Protein AF-A0A6P4XHV8-F1 (afdb_monomer)

Sequence (142 aa):
MASVGGIIATVLSVLVGLVFAFSGSVKLFPAVNPEFHQEMVSKFATYSPIFPLADITGFRPPPVLYRQVVGSLELISGPGIILFPSELKTVCNGILFVIMCGATYTHFVLGEPFVVPLVLGAILGCIYFLRRQGELPKEKAQ

Mean predicted aligned error: 4.58 Å

Radius of gyration: 16.85 Å; Cα contacts (8 Å, |Δi|>4): 165; chains: 1; bounding box: 37×34×54 Å

Solvent-accessible surface area (backbone atoms only — not comparable to full-atom values): 7325 Å² total; per-residue (Å²): 130,83,49,73,51,46,51,51,30,50,55,52,29,50,58,52,13,51,53,28,29,52,55,9,39,26,49,65,35,50,87,76,36,52,67,61,19,51,52,44,55,55,51,27,56,64,43,18,78,59,32,87,53,21,91,81,68,74,52,58,57,57,35,68,59,46,39,42,52,52,14,50,52,28,39,51,24,14,49,27,42,62,74,48,59,74,69,54,19,50,48,23,40,49,54,55,30,54,51,20,52,46,47,24,51,44,25,52,77,71,73,42,90,31,62,65,37,44,52,54,25,49,51,39,51,50,34,54,52,30,47,52,65,67,68,56,76,84,82,85,78,127

Nearest PDB structures (foldseek):
  9h9e-assembly1_C  TM=8.628E-01  e=3.056E-06  Homo sapiens
  7p3r-assembly1_C  TM=2.040E-01  e=7.809E+00  Vibrio cholerae O1 biovar El Tor str. N16961

pLDDT: mean 92.57, std 11.75, range [38.62, 98.62]

Organism: Branchiostoma belcheri (NCBI:txid7741)

Foldseek 3Di:
DQDPLRVLLQVLLLVLLVVLLLVLCLLAPCVSPVVSVVVLLVVLVLLQVVFVCCVVPVHRDDSNVVSNVSSVLSNCLSVQLNPDPPVSVLVSLVSLLVVLVRQLSSCVVVV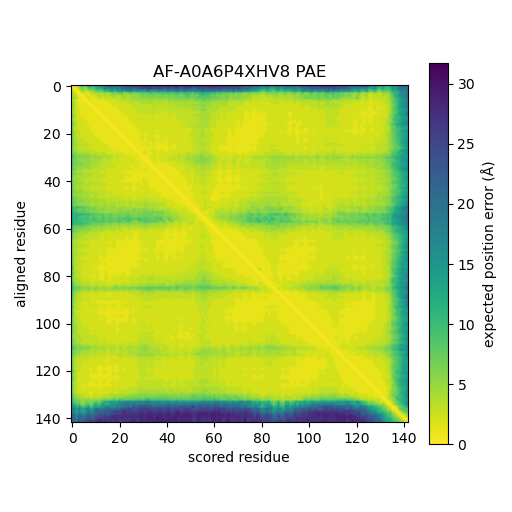HDSVVSVVSNVSSVSSNVSSVVSPDDPPPDD

Structure (mmCIF, N/CA/C/O backbone):
data_AF-A0A6P4XHV8-F1
#
_entry.id   AF-A0A6P4XHV8-F1
#
loop_
_atom_site.group_PDB
_atom_site.id
_atom_site.type_symbol
_atom_site.label_atom_id
_atom_site.label_alt_id
_atom_site.label_comp_id
_atom_site.label_asym_id
_atom_site.label_entity_id
_atom_site.label_seq_id
_atom_site.pdbx_PDB_ins_code
_atom_site.Cartn_x
_atom_site.Cartn_y
_atom_site.Cartn_z
_atom_site.occupancy
_atom_site.B_iso_or_equiv
_atom_site.auth_seq_id
_atom_site.auth_comp_id
_atom_site.auth_asym_id
_atom_site.auth_atom_id
_atom_site.pdbx_PDB_model_num
ATOM 1 N N . MET A 1 1 ? -18.584 5.724 24.348 1.00 46.28 1 MET A N 1
ATOM 2 C CA . MET A 1 1 ? -17.347 6.522 24.183 1.00 46.28 1 MET A CA 1
ATOM 3 C C . MET A 1 1 ? -16.357 5.692 23.387 1.00 46.28 1 MET A C 1
ATOM 5 O O . MET A 1 1 ? -16.156 4.538 23.749 1.00 46.28 1 MET A O 1
ATOM 9 N N . ALA A 1 2 ? -15.807 6.223 22.291 1.00 63.38 2 ALA A N 1
ATOM 10 C CA . ALA A 1 2 ? -14.765 5.525 21.538 1.00 63.38 2 ALA A CA 1
ATOM 11 C C . ALA A 1 2 ? -13.531 5.334 22.436 1.00 63.38 2 ALA A C 1
ATOM 13 O O . ALA A 1 2 ? -13.161 6.251 23.169 1.00 63.38 2 ALA A O 1
ATOM 14 N N . SER A 1 3 ? -12.923 4.146 22.422 1.00 82.88 3 SER A N 1
ATOM 15 C CA . SER A 1 3 ? -11.677 3.924 23.160 1.00 82.88 3 SER A CA 1
ATOM 16 C C . SER A 1 3 ? -10.561 4.779 22.556 1.00 82.88 3 SER A C 1
ATOM 18 O O . SER A 1 3 ? -10.570 5.065 21.357 1.00 82.88 3 SER A O 1
ATOM 20 N N . VAL A 1 4 ? -9.571 5.157 23.367 1.00 85.88 4 VAL A N 1
ATOM 21 C CA . VAL A 1 4 ? -8.386 5.892 22.889 1.00 85.88 4 VAL A CA 1
ATOM 22 C C . VAL A 1 4 ? -7.726 5.157 21.713 1.00 85.88 4 VAL A C 1
ATOM 24 O O . VAL A 1 4 ? -7.417 5.776 20.699 1.00 85.88 4 VAL A O 1
ATOM 27 N N . GLY A 1 5 ? -7.614 3.824 21.789 1.00 85.75 5 GLY A N 1
ATOM 28 C CA . GLY A 1 5 ? -7.105 2.994 20.692 1.00 85.75 5 GLY A CA 1
ATOM 29 C C . GLY A 1 5 ? -7.950 3.078 19.415 1.00 85.75 5 GLY A C 1
ATOM 30 O O . GLY A 1 5 ? -7.395 3.183 18.323 1.00 85.75 5 GLY A O 1
ATOM 31 N N . GLY A 1 6 ? -9.281 3.117 19.535 1.00 88.25 6 GLY A N 1
ATOM 32 C CA . GLY A 1 6 ? -10.185 3.285 18.393 1.00 88.25 6 GLY A CA 1
ATOM 33 C C . GLY A 1 6 ? -10.057 4.655 17.718 1.00 88.25 6 GLY A C 1
ATOM 34 O O . GLY A 1 6 ? -10.083 4.745 16.489 1.00 88.25 6 GLY A O 1
ATOM 35 N N . ILE A 1 7 ? -9.851 5.716 18.504 1.00 90.50 7 ILE A N 1
ATOM 36 C CA . ILE A 1 7 ? -9.594 7.067 17.982 1.00 90.50 7 ILE A CA 1
ATOM 37 C C . ILE A 1 7 ? -8.260 7.093 17.228 1.00 90.50 7 ILE A C 1
ATOM 39 O O . ILE A 1 7 ? -8.223 7.535 16.080 1.00 90.50 7 ILE A O 1
ATOM 43 N N . ILE A 1 8 ? -7.190 6.556 17.825 1.00 93.38 8 ILE A N 1
ATOM 44 C CA . ILE A 1 8 ? -5.865 6.474 17.189 1.00 93.38 8 ILE A CA 1
ATOM 45 C C . ILE A 1 8 ? -5.951 5.692 15.876 1.00 93.38 8 ILE A C 1
ATOM 47 O O . ILE A 1 8 ? -5.500 6.179 14.839 1.00 93.38 8 ILE A O 1
ATOM 51 N N . ALA A 1 9 ? -6.584 4.516 15.889 1.00 92.94 9 ALA A N 1
ATOM 52 C CA . ALA A 1 9 ? -6.765 3.710 14.687 1.00 92.94 9 ALA A CA 1
ATOM 53 C C . ALA A 1 9 ? -7.524 4.481 13.600 1.00 92.94 9 ALA A C 1
ATOM 55 O O . ALA A 1 9 ? -7.156 4.403 12.430 1.00 92.94 9 ALA A O 1
ATOM 56 N N . THR A 1 10 ? -8.548 5.251 13.973 1.00 93.62 10 THR A N 1
ATOM 57 C CA . THR A 1 10 ? -9.324 6.069 13.031 1.00 93.62 10 THR A CA 1
ATOM 58 C C . THR A 1 10 ? -8.468 7.167 12.405 1.00 93.62 10 THR A C 1
ATOM 60 O O . THR A 1 10 ? -8.433 7.272 11.181 1.00 93.62 10 THR A O 1
ATOM 63 N N . VAL A 1 11 ? -7.724 7.934 13.208 1.00 96.38 11 VAL A N 1
ATOM 64 C CA . VAL A 1 11 ? -6.846 9.008 12.707 1.00 96.38 11 VAL A CA 1
ATOM 65 C C . VAL A 1 11 ? -5.778 8.449 11.768 1.00 96.38 11 VAL A C 1
ATOM 67 O O . VAL A 1 11 ? -5.616 8.947 10.654 1.00 96.38 11 VAL A O 1
ATOM 70 N N . LEU A 1 12 ? -5.101 7.369 12.170 1.00 96.69 12 LEU A N 1
ATOM 71 C CA . LEU A 1 12 ? -4.103 6.704 11.329 1.00 96.69 12 LEU A CA 1
ATOM 72 C C . LEU A 1 12 ? -4.719 6.182 10.025 1.00 96.69 12 LEU A C 1
ATOM 74 O O . LEU A 1 12 ? -4.118 6.333 8.964 1.00 96.69 12 LEU A O 1
ATOM 78 N N . SER A 1 13 ? -5.933 5.625 10.088 1.00 96.69 13 SER A N 1
ATOM 79 C CA . SER A 1 13 ? -6.644 5.137 8.898 1.00 96.69 13 SER A CA 1
ATOM 80 C C . SER A 1 13 ? -6.969 6.260 7.922 1.00 96.69 13 SER A C 1
ATOM 82 O O . SER A 1 13 ? -6.864 6.058 6.718 1.00 96.69 13 SER A O 1
ATOM 84 N N . VAL A 1 14 ? -7.341 7.444 8.418 1.00 97.88 14 VAL A N 1
ATOM 85 C CA . VAL A 1 14 ? -7.600 8.605 7.558 1.00 97.88 14 VAL A CA 1
ATOM 86 C C . VAL A 1 14 ? -6.322 9.043 6.850 1.00 97.88 14 VAL A C 1
ATOM 88 O O . VAL A 1 14 ? -6.318 9.163 5.627 1.00 97.88 14 VAL A O 1
ATOM 91 N N . LEU A 1 15 ? -5.226 9.222 7.591 1.00 97.69 15 LEU A N 1
ATOM 92 C CA . LEU A 1 15 ? -3.950 9.663 7.019 1.00 97.69 15 LEU A CA 1
ATOM 93 C C . LEU A 1 15 ? -3.426 8.676 5.970 1.00 97.69 15 LEU A C 1
ATOM 95 O O . LEU A 1 15 ? -3.130 9.059 4.839 1.00 97.69 15 LEU A O 1
ATOM 99 N N . VAL A 1 16 ? -3.358 7.394 6.327 1.00 97.69 16 VAL A N 1
ATOM 100 C CA . VAL A 1 16 ? -2.864 6.340 5.435 1.00 97.69 16 VAL A CA 1
ATOM 101 C C . VAL A 1 16 ? -3.803 6.133 4.247 1.00 97.69 16 VAL A C 1
ATOM 103 O O . VAL A 1 16 ? -3.343 5.989 3.115 1.00 97.69 16 VAL A O 1
ATOM 106 N N . GLY A 1 17 ? -5.116 6.171 4.475 1.00 98.00 17 GLY A N 1
ATOM 107 C CA . GLY A 1 17 ? -6.117 5.999 3.427 1.00 98.00 17 GLY A CA 1
ATOM 108 C C . GLY A 1 17 ? -6.023 7.066 2.339 1.00 98.00 17 GLY A C 1
ATOM 109 O O . GLY A 1 17 ? -6.101 6.736 1.156 1.00 98.00 17 GLY A O 1
ATOM 110 N N . LEU A 1 18 ? -5.771 8.323 2.720 1.00 98.12 18 LEU A N 1
ATOM 111 C CA . LEU A 1 18 ? -5.550 9.423 1.775 1.00 98.12 18 LEU A CA 1
ATOM 112 C C . LEU A 1 18 ? -4.259 9.247 0.966 1.00 98.12 18 LEU A C 1
ATOM 114 O O . LEU A 1 18 ? -4.273 9.441 -0.250 1.00 98.12 18 LEU A O 1
ATOM 118 N N . VAL A 1 19 ? -3.164 8.833 1.614 1.00 97.88 19 VAL A N 1
ATOM 119 C CA . VAL A 1 19 ? -1.894 8.542 0.925 1.00 97.88 19 VAL A CA 1
ATOM 120 C C . VAL A 1 19 ? -2.092 7.456 -0.132 1.00 97.88 19 VAL A C 1
ATOM 122 O O . VAL A 1 19 ? -1.657 7.624 -1.272 1.00 97.88 19 VAL A O 1
ATOM 125 N N . PHE A 1 20 ? -2.800 6.374 0.202 1.00 98.38 20 PHE A N 1
ATOM 126 C CA . PHE A 1 20 ? -3.083 5.303 -0.755 1.00 98.38 20 PHE A CA 1
ATOM 127 C C . PHE A 1 20 ? -4.055 5.711 -1.857 1.00 98.38 20 PHE A C 1
ATOM 129 O O . PHE A 1 20 ? -3.835 5.345 -3.009 1.00 98.38 20 PHE A O 1
ATOM 136 N N . ALA A 1 21 ? -5.077 6.511 -1.546 1.00 98.31 21 ALA A N 1
ATOM 137 C CA . ALA A 1 21 ? -5.979 7.045 -2.560 1.00 98.31 21 ALA A CA 1
ATOM 138 C C . ALA A 1 21 ? -5.214 7.883 -3.599 1.00 98.31 21 ALA A C 1
ATOM 140 O O . ALA A 1 21 ? -5.403 7.701 -4.803 1.00 98.31 21 ALA A O 1
ATOM 141 N N . PHE A 1 22 ? -4.300 8.749 -3.154 1.00 97.88 22 PHE A N 1
ATOM 142 C CA . PHE A 1 22 ? -3.453 9.533 -4.053 1.00 97.88 22 PHE A CA 1
ATOM 143 C C . PHE A 1 22 ? -2.465 8.651 -4.834 1.00 97.88 22 PHE A C 1
ATOM 145 O O . PHE A 1 22 ? -2.405 8.728 -6.061 1.00 97.88 22 PHE A O 1
ATOM 152 N N . SER A 1 23 ? -1.748 7.763 -4.139 1.00 97.62 23 SER A N 1
ATOM 153 C CA . SER A 1 23 ? -0.796 6.809 -4.726 1.00 97.62 23 SER A CA 1
ATOM 154 C C . SER A 1 23 ? -1.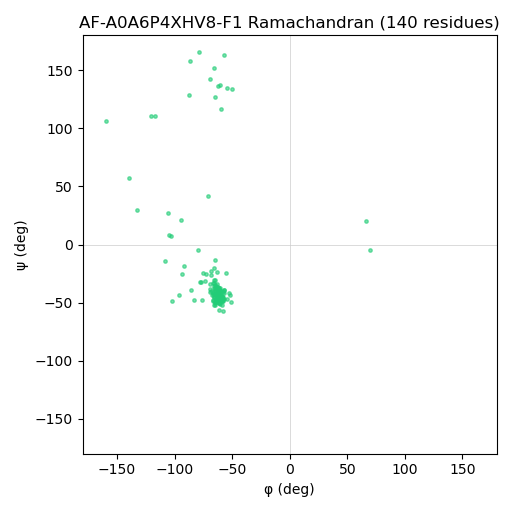435 5.951 -5.828 1.00 97.62 23 SER A C 1
ATOM 156 O O . SER A 1 23 ? -0.886 5.842 -6.928 1.00 97.62 23 SER A O 1
ATOM 158 N N . GLY A 1 24 ? -2.624 5.396 -5.571 1.00 98.12 24 GLY A N 1
ATOM 159 C CA . GLY A 1 24 ? -3.378 4.601 -6.539 1.00 98.12 24 GLY A CA 1
ATOM 160 C C . GLY A 1 24 ? -3.900 5.440 -7.705 1.00 98.12 24 GLY A C 1
ATOM 161 O O . GLY A 1 24 ? -3.795 5.028 -8.861 1.00 98.12 24 GLY A O 1
ATOM 162 N N . SER A 1 25 ? -4.376 6.658 -7.426 1.00 98.19 25 SER A N 1
ATOM 163 C CA . SER A 1 25 ? -4.836 7.598 -8.458 1.00 98.19 25 SER A CA 1
ATOM 164 C C . SER A 1 25 ? -3.731 7.935 -9.457 1.00 98.19 25 SER A C 1
ATOM 166 O O . SER A 1 25 ? -3.953 7.841 -10.661 1.00 98.19 25 SER A O 1
ATOM 168 N N . VAL A 1 26 ? -2.524 8.251 -8.978 1.00 98.25 26 VAL A N 1
ATOM 169 C CA . VAL A 1 26 ? -1.357 8.524 -9.833 1.00 98.25 26 VAL A CA 1
ATOM 170 C C . VAL A 1 26 ? -0.984 7.301 -10.672 1.00 98.25 26 VAL A C 1
ATOM 172 O O . VAL A 1 26 ? -0.670 7.435 -11.855 1.00 98.25 26 VAL A O 1
ATOM 175 N N . LYS A 1 27 ? -1.066 6.089 -10.106 1.00 98.25 27 LYS A N 1
ATOM 176 C CA . LYS A 1 27 ? -0.799 4.853 -10.857 1.00 98.25 27 LYS A CA 1
ATOM 177 C C . LYS A 1 27 ? -1.813 4.594 -11.963 1.00 98.25 27 LYS A C 1
ATOM 179 O O . LYS A 1 27 ? -1.433 3.986 -12.957 1.00 98.25 27 LYS A O 1
ATOM 184 N N . LEU A 1 28 ? -3.065 5.022 -11.819 1.00 98.12 28 LEU A N 1
ATOM 185 C CA . LEU A 1 28 ? -4.136 4.725 -12.776 1.00 98.12 28 LEU A CA 1
ATOM 186 C C . LEU A 1 28 ? -4.361 5.833 -13.798 1.00 98.12 28 LEU A C 1
ATOM 188 O O . LEU A 1 28 ? -4.517 5.555 -14.986 1.00 98.12 28 LEU A O 1
ATOM 192 N N . PHE A 1 29 ? -4.360 7.082 -13.346 1.00 97.44 29 PHE A N 1
ATOM 193 C CA . PHE A 1 29 ? -4.847 8.209 -14.122 1.00 97.44 29 PHE A CA 1
ATOM 194 C C . PHE A 1 29 ? -3.711 9.201 -14.396 1.00 97.44 29 PHE A C 1
ATOM 196 O O . PHE A 1 29 ? -3.286 9.909 -13.481 1.00 97.44 29 PHE A O 1
ATOM 203 N N . PRO A 1 30 ? -3.243 9.328 -15.651 1.00 95.81 30 PRO A N 1
ATOM 204 C CA . PRO A 1 30 ? -2.216 10.313 -15.992 1.00 95.81 30 PRO A CA 1
ATOM 205 C C . PRO A 1 30 ? -2.691 11.756 -15.764 1.00 95.81 30 PRO A C 1
ATOM 207 O O . PRO A 1 30 ? -1.871 12.633 -15.529 1.00 95.81 30 PRO A O 1
ATOM 210 N N . ALA A 1 31 ? -4.006 12.002 -15.772 1.00 96.56 31 ALA A N 1
ATOM 211 C CA . ALA A 1 31 ? -4.598 13.318 -15.534 1.00 96.56 31 ALA A CA 1
ATOM 212 C C . ALA A 1 31 ? -4.386 13.859 -14.106 1.00 96.56 31 ALA A C 1
ATOM 214 O O . ALA A 1 31 ? -4.516 15.060 -13.896 1.00 96.56 31 ALA A O 1
ATOM 215 N N . VAL A 1 32 ? -4.078 12.997 -13.127 1.00 95.88 32 VAL A N 1
ATOM 216 C CA . VAL A 1 32 ? -3.853 13.415 -11.731 1.00 95.88 32 VAL A CA 1
ATOM 217 C C . VAL A 1 32 ? -2.479 14.061 -11.581 1.00 95.88 32 VAL A C 1
ATOM 219 O O . VAL A 1 32 ? -2.356 15.128 -10.986 1.00 95.88 32 VAL A O 1
ATOM 222 N N . ASN A 1 33 ? -1.448 13.415 -12.127 1.00 97.00 33 ASN A N 1
ATOM 223 C CA . ASN A 1 33 ? -0.105 13.968 -12.256 1.00 97.00 33 ASN A CA 1
ATOM 224 C C . ASN A 1 33 ? 0.652 13.191 -13.356 1.00 97.00 33 ASN A C 1
ATOM 226 O O . ASN A 1 33 ? 1.034 12.039 -13.119 1.00 97.00 33 ASN A O 1
ATOM 230 N N . PRO A 1 34 ? 0.869 13.781 -14.547 1.00 96.12 34 PRO A N 1
ATOM 231 C CA . PRO A 1 34 ? 1.510 13.084 -15.661 1.00 96.12 34 PRO A CA 1
ATOM 232 C C . PRO A 1 34 ? 2.945 12.647 -15.360 1.00 96.12 34 PRO A C 1
ATOM 234 O O . PRO A 1 34 ? 3.341 11.554 -15.759 1.00 96.12 34 PRO A O 1
ATOM 237 N N . GLU A 1 35 ? 3.710 13.469 -14.643 1.00 97.00 35 GLU A N 1
ATOM 238 C CA . GLU A 1 35 ? 5.115 13.198 -14.323 1.00 97.00 35 GLU A CA 1
ATOM 239 C C . GLU A 1 35 ? 5.233 11.983 -13.402 1.00 97.00 35 GLU A C 1
ATOM 241 O O . GLU A 1 35 ? 5.907 11.007 -13.737 1.00 97.00 35 GLU A O 1
ATOM 246 N N . PHE A 1 36 ? 4.486 11.977 -12.295 1.00 96.12 36 PHE A N 1
ATOM 247 C CA . PHE A 1 36 ? 4.478 10.834 -11.386 1.00 96.12 36 PHE A CA 1
ATOM 248 C C . PHE A 1 36 ? 3.867 9.587 -12.027 1.00 96.12 36 PHE A C 1
ATOM 250 O O . PHE A 1 36 ? 4.313 8.474 -11.752 1.00 96.12 36 PHE A O 1
ATOM 257 N N . HIS A 1 37 ? 2.876 9.734 -12.912 1.00 97.69 37 HIS A N 1
ATOM 258 C CA . HIS A 1 37 ? 2.337 8.596 -13.654 1.00 97.69 37 HIS A CA 1
ATOM 259 C C . HIS A 1 37 ? 3.407 7.933 -14.527 1.00 97.69 37 HIS A C 1
ATOM 261 O O . HIS A 1 37 ? 3.532 6.707 -14.511 1.00 97.69 37 HIS A O 1
ATOM 267 N N . GLN A 1 38 ? 4.193 8.725 -15.265 1.00 97.94 38 GLN A N 1
ATOM 268 C CA . GLN A 1 38 ? 5.290 8.211 -16.089 1.00 97.94 38 GLN A CA 1
ATOM 269 C C . GLN A 1 38 ? 6.394 7.578 -15.237 1.00 97.94 38 GLN A C 1
ATOM 271 O O . GLN A 1 38 ? 6.893 6.505 -15.582 1.00 97.94 38 GLN A O 1
ATOM 276 N N . GLU A 1 39 ? 6.714 8.165 -14.080 1.00 97.44 39 GLU A N 1
ATOM 277 C CA . GLU A 1 39 ? 7.633 7.551 -13.117 1.00 97.44 39 GLU A CA 1
ATOM 278 C C . GLU A 1 39 ? 7.126 6.172 -12.662 1.00 97.44 39 GLU A C 1
ATOM 280 O O . GLU A 1 39 ? 7.883 5.201 -12.657 1.00 97.44 39 GLU A O 1
ATOM 285 N N . MET A 1 40 ? 5.831 6.047 -12.345 1.00 97.69 40 MET A N 1
ATOM 286 C CA . MET A 1 40 ? 5.232 4.761 -11.970 1.00 97.69 40 MET A CA 1
ATOM 287 C C . MET A 1 40 ? 5.245 3.759 -13.128 1.00 97.69 40 MET A C 1
ATOM 289 O O . MET A 1 40 ? 5.512 2.581 -12.903 1.00 97.69 40 MET A O 1
ATOM 293 N N . VAL A 1 41 ? 4.981 4.187 -14.366 1.00 97.94 41 VAL A N 1
ATOM 294 C CA . VAL A 1 41 ? 5.087 3.311 -15.549 1.00 97.94 41 VAL A CA 1
ATOM 295 C C . VAL A 1 41 ? 6.501 2.741 -15.671 1.00 97.94 41 VAL A C 1
ATOM 297 O O . VAL A 1 41 ? 6.650 1.528 -15.822 1.00 97.94 41 VAL A O 1
ATOM 300 N N . SER A 1 42 ? 7.521 3.593 -15.534 1.00 97.75 42 SER A N 1
ATOM 301 C CA . SER A 1 42 ? 8.930 3.186 -15.560 1.00 97.75 42 SER A CA 1
ATOM 302 C C . SER A 1 42 ? 9.260 2.209 -14.425 1.00 97.75 42 SER A C 1
ATOM 304 O O . SER A 1 42 ? 9.750 1.107 -14.669 1.00 97.75 42 SER A O 1
ATOM 306 N N . LYS A 1 43 ? 8.885 2.541 -13.184 1.00 97.12 43 LYS A N 1
ATOM 307 C CA . LYS A 1 43 ? 9.119 1.688 -12.010 1.00 97.12 43 LYS A CA 1
ATOM 308 C C . LYS A 1 43 ? 8.483 0.306 -12.138 1.00 97.12 43 LYS A C 1
ATOM 310 O O . LYS A 1 43 ? 9.138 -0.699 -11.882 1.00 97.12 43 LYS A O 1
ATOM 315 N N . PHE A 1 44 ? 7.234 0.219 -12.596 1.00 97.56 44 PHE A N 1
ATOM 316 C CA . PHE A 1 44 ? 6.558 -1.073 -12.749 1.00 97.56 44 PHE A CA 1
ATOM 317 C C . PHE A 1 44 ? 7.147 -1.946 -13.867 1.00 97.56 44 PHE A C 1
ATOM 319 O O . PHE A 1 44 ? 7.012 -3.171 -13.798 1.00 97.56 44 PHE A O 1
ATOM 326 N N . ALA A 1 45 ? 7.833 -1.358 -14.856 1.00 97.75 45 ALA A N 1
ATOM 327 C CA . ALA A 1 45 ? 8.626 -2.123 -15.819 1.00 97.75 45 ALA A CA 1
ATOM 328 C C . ALA A 1 45 ? 9.808 -2.831 -15.136 1.00 97.75 45 ALA A C 1
ATOM 330 O O . ALA A 1 45 ? 10.083 -3.989 -15.446 1.00 97.75 45 ALA A O 1
ATOM 331 N N . THR A 1 46 ? 10.429 -2.183 -14.146 1.00 97.00 46 THR A N 1
ATOM 332 C CA . THR A 1 46 ? 11.497 -2.765 -13.318 1.00 97.00 46 THR A CA 1
ATOM 333 C C . THR A 1 46 ? 10.961 -3.736 -12.260 1.00 97.00 46 THR A C 1
ATOM 335 O O . THR A 1 46 ? 11.616 -4.726 -11.953 1.00 97.00 46 THR A O 1
ATOM 338 N N . TYR A 1 47 ? 9.757 -3.512 -11.720 1.00 96.38 47 TYR A N 1
ATOM 339 C CA . TYR A 1 47 ? 9.174 -4.360 -10.665 1.00 96.38 47 TYR A CA 1
ATOM 340 C C . TYR A 1 47 ? 8.595 -5.683 -11.181 1.00 96.38 47 TYR A C 1
ATOM 342 O O . TYR A 1 47 ? 8.623 -6.687 -10.476 1.00 96.38 47 TYR A O 1
ATOM 350 N N . SER A 1 48 ? 8.063 -5.700 -12.406 1.00 96.44 48 SER A N 1
ATOM 351 C CA . SER A 1 48 ? 7.499 -6.898 -13.047 1.00 96.44 48 SER A CA 1
ATOM 352 C C . SER A 1 48 ? 8.426 -8.134 -13.043 1.00 96.44 48 SER A C 1
ATOM 354 O O . SER A 1 48 ? 7.966 -9.202 -12.625 1.00 96.44 48 SER A O 1
ATOM 356 N N . PRO A 1 49 ? 9.710 -8.049 -13.457 1.00 94.94 49 PRO A N 1
ATOM 357 C CA . PRO A 1 49 ? 10.586 -9.221 -13.517 1.00 94.94 49 PRO A CA 1
ATOM 358 C C . PRO A 1 49 ? 10.956 -9.805 -12.148 1.00 94.94 49 PRO A C 1
ATOM 360 O O . PRO A 1 49 ? 11.213 -11.008 -12.065 1.00 94.94 49 PRO A O 1
ATOM 363 N N . ILE A 1 50 ? 10.950 -8.973 -11.101 1.00 95.25 50 ILE A N 1
ATOM 364 C CA . ILE A 1 50 ? 11.288 -9.324 -9.710 1.00 95.25 50 ILE A CA 1
ATOM 365 C C . ILE A 1 50 ? 10.047 -9.405 -8.814 1.00 95.25 50 ILE A C 1
ATOM 367 O O . ILE A 1 50 ? 10.110 -9.144 -7.613 1.00 95.25 50 ILE A O 1
ATOM 371 N N . PHE A 1 51 ? 8.892 -9.717 -9.405 1.00 93.94 51 PHE A N 1
ATOM 372 C CA . PHE A 1 51 ? 7.648 -9.866 -8.662 1.00 93.94 51 PHE A CA 1
ATOM 373 C C . PHE A 1 51 ? 7.858 -10.806 -7.455 1.00 93.94 51 PHE A C 1
ATOM 375 O O . PHE A 1 51 ? 8.443 -11.871 -7.641 1.00 93.94 51 PHE A O 1
ATOM 382 N N . PRO A 1 52 ? 7.385 -10.474 -6.234 1.00 90.06 52 PRO A N 1
ATOM 383 C CA . PRO A 1 52 ? 7.746 -11.212 -5.015 1.00 90.06 52 PRO A CA 1
ATOM 384 C C . PRO A 1 52 ? 7.472 -12.720 -5.036 1.00 90.06 52 PRO A C 1
ATOM 386 O O . PRO A 1 52 ? 8.094 -13.477 -4.298 1.00 90.06 52 PRO A O 1
ATOM 389 N N . LEU A 1 53 ? 6.527 -13.168 -5.866 1.00 91.06 53 LEU A N 1
ATOM 390 C CA . LEU A 1 53 ? 6.178 -14.582 -6.017 1.00 91.06 53 LEU A CA 1
ATOM 391 C C . LEU A 1 53 ? 6.745 -15.205 -7.300 1.00 91.06 53 LEU A C 1
ATOM 393 O O . LEU A 1 53 ? 6.399 -16.344 -7.614 1.00 91.06 53 LEU A O 1
ATOM 397 N N . ALA A 1 54 ? 7.585 -14.491 -8.054 1.00 90.69 54 ALA A N 1
ATOM 398 C CA . ALA A 1 54 ? 8.126 -14.956 -9.329 1.00 90.69 54 ALA A CA 1
ATOM 399 C C . ALA A 1 54 ? 8.947 -16.239 -9.165 1.00 90.69 54 ALA A C 1
ATOM 401 O O . ALA A 1 54 ? 8.754 -17.171 -9.939 1.00 90.69 54 ALA A O 1
ATOM 402 N N . ASP A 1 55 ? 9.786 -16.334 -8.132 1.00 86.88 55 ASP A N 1
ATOM 403 C CA . ASP A 1 55 ? 10.625 -17.520 -7.906 1.00 86.88 55 ASP A CA 1
ATOM 404 C C . ASP A 1 55 ? 9.820 -18.736 -7.421 1.00 86.88 55 ASP A C 1
ATOM 406 O O . ASP A 1 55 ? 10.206 -19.877 -7.658 1.00 86.88 55 ASP A O 1
ATOM 410 N N . ILE A 1 56 ? 8.672 -18.502 -6.777 1.00 90.06 56 ILE A N 1
ATOM 411 C CA . ILE A 1 56 ? 7.799 -19.563 -6.252 1.00 90.06 56 ILE A CA 1
ATOM 412 C C . ILE A 1 56 ? 6.837 -20.070 -7.335 1.00 90.06 56 ILE A C 1
ATOM 414 O O . ILE A 1 56 ? 6.545 -21.260 -7.407 1.00 90.06 56 ILE A O 1
ATOM 418 N N . THR A 1 57 ? 6.315 -19.167 -8.170 1.00 90.38 57 THR A N 1
ATOM 419 C CA . THR A 1 57 ? 5.225 -19.462 -9.119 1.00 90.38 57 THR A CA 1
ATOM 420 C C . THR A 1 57 ? 5.667 -19.500 -10.581 1.00 90.38 57 THR A C 1
ATOM 422 O O . THR A 1 57 ? 4.903 -19.934 -11.438 1.00 90.38 57 THR A O 1
ATOM 425 N N . GLY A 1 58 ? 6.863 -18.996 -10.898 1.00 91.19 58 GLY A N 1
ATOM 426 C CA . GLY A 1 58 ? 7.327 -18.752 -12.267 1.00 91.19 58 GLY A CA 1
ATOM 427 C C . GLY A 1 58 ? 6.608 -17.599 -12.983 1.00 91.19 58 GLY A C 1
ATOM 428 O O . GLY A 1 58 ? 6.978 -17.247 -14.105 1.00 91.19 58 GLY A O 1
ATOM 429 N N . PHE A 1 59 ? 5.588 -16.994 -12.365 1.00 92.19 59 PHE A N 1
ATOM 430 C CA . PHE A 1 59 ? 4.766 -15.959 -12.978 1.00 92.19 59 PHE A CA 1
ATOM 431 C C . PHE A 1 59 ? 5.359 -14.562 -12.775 1.00 92.19 59 PHE A C 1
ATOM 433 O O . PHE A 1 59 ? 5.633 -14.133 -11.654 1.00 92.19 59 PHE A O 1
ATOM 440 N N . ARG A 1 60 ? 5.491 -13.822 -13.879 1.00 93.75 60 ARG A N 1
ATOM 441 C CA . ARG A 1 60 ? 5.890 -12.410 -13.903 1.00 93.75 60 ARG A CA 1
ATOM 442 C C . ARG A 1 60 ? 4.769 -11.603 -14.559 1.00 93.75 60 ARG A C 1
ATOM 444 O O . ARG A 1 60 ? 4.533 -11.780 -15.757 1.00 93.75 60 ARG A O 1
ATOM 451 N N . PRO A 1 61 ? 4.039 -10.761 -13.811 1.00 94.75 61 PRO A N 1
ATOM 452 C CA . PRO A 1 61 ? 2.889 -10.057 -14.357 1.00 94.75 61 PRO A CA 1
ATOM 453 C C . PRO A 1 61 ? 3.333 -8.997 -15.374 1.00 94.75 61 PRO A C 1
ATOM 455 O O . PRO A 1 61 ? 4.322 -8.308 -15.121 1.00 94.75 61 PRO A O 1
ATOM 458 N N . PRO A 1 62 ? 2.601 -8.779 -16.481 1.00 97.38 62 PRO A N 1
ATOM 459 C CA . PRO A 1 62 ? 2.881 -7.672 -17.392 1.00 97.38 62 PRO A CA 1
ATOM 460 C C . PRO A 1 62 ? 2.901 -6.325 -16.640 1.00 97.38 62 PRO A C 1
ATOM 462 O O . PRO A 1 62 ? 1.970 -6.072 -15.869 1.00 97.38 62 PRO A O 1
ATOM 465 N N . PRO A 1 63 ? 3.889 -5.434 -16.866 1.00 97.50 63 PRO A N 1
ATOM 466 C CA . PRO A 1 63 ? 4.047 -4.188 -16.102 1.00 97.50 63 PRO A CA 1
ATOM 467 C C . PRO A 1 63 ? 2.786 -3.322 -16.031 1.00 97.50 63 PRO A C 1
ATOM 469 O O . PRO A 1 63 ? 2.422 -2.814 -14.969 1.00 97.50 63 PRO A O 1
ATOM 472 N N . VAL A 1 64 ? 2.088 -3.181 -17.163 1.00 97.88 64 VAL A N 1
ATOM 473 C CA . VAL A 1 64 ? 0.861 -2.379 -17.265 1.00 97.88 64 VAL A CA 1
ATOM 474 C C . VAL A 1 64 ? -0.238 -2.958 -16.379 1.00 97.88 64 VAL A C 1
ATOM 476 O O . VAL A 1 64 ? -0.819 -2.225 -15.580 1.00 97.88 64 VAL A O 1
ATOM 479 N N . LEU A 1 65 ? -0.477 -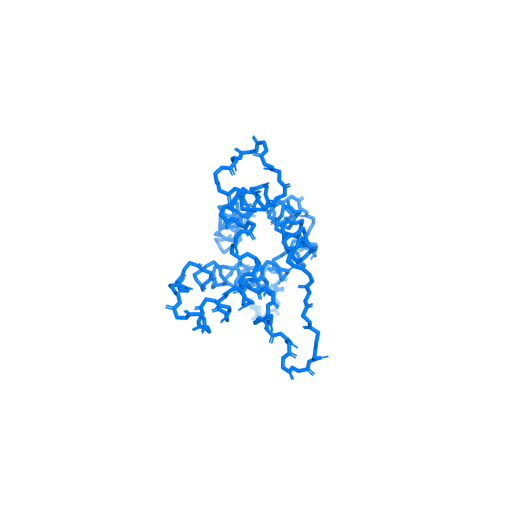4.269 -16.479 1.00 97.94 65 LEU A N 1
ATOM 480 C CA . LEU A 1 65 ? -1.496 -4.955 -15.688 1.00 97.94 65 LEU A CA 1
ATOM 481 C C . LEU A 1 65 ? -1.141 -4.927 -14.199 1.00 97.94 65 LEU A C 1
ATOM 483 O O . LEU A 1 65 ? -2.001 -4.641 -13.372 1.00 97.94 65 LEU A O 1
ATOM 487 N N . TYR A 1 66 ? 0.128 -5.162 -13.856 1.00 98.00 66 TYR A N 1
ATOM 488 C CA . TYR A 1 66 ? 0.589 -5.136 -12.471 1.00 98.00 66 TYR A CA 1
ATOM 489 C C . TYR A 1 66 ? 0.325 -3.772 -11.820 1.00 98.00 66 TYR A C 1
ATOM 491 O O . TYR A 1 66 ? -0.291 -3.696 -10.755 1.00 98.00 66 TYR A O 1
ATOM 499 N N . ARG A 1 67 ? 0.705 -2.686 -12.503 1.00 98.38 67 ARG A N 1
ATOM 500 C CA . ARG A 1 67 ? 0.456 -1.311 -12.055 1.00 98.38 67 ARG A CA 1
ATOM 501 C C . ARG A 1 67 ? -1.029 -1.011 -11.901 1.00 98.38 67 ARG A C 1
ATOM 503 O O . ARG A 1 67 ? -1.418 -0.406 -10.907 1.00 98.38 67 ARG A O 1
ATOM 510 N N . GLN A 1 68 ? -1.849 -1.419 -12.870 1.00 98.38 68 GLN A N 1
ATOM 511 C CA . GLN A 1 68 ? -3.294 -1.188 -12.834 1.00 98.38 68 GLN A CA 1
ATOM 512 C C . GLN A 1 68 ? -3.964 -1.937 -11.683 1.00 98.38 68 GLN A C 1
ATOM 514 O O . GLN A 1 68 ? -4.796 -1.359 -10.986 1.00 98.38 68 GLN A O 1
ATOM 519 N N . VAL A 1 69 ? -3.583 -3.193 -11.441 1.00 98.38 69 VAL A N 1
ATOM 520 C CA . VAL A 1 69 ? -4.120 -3.984 -10.326 1.00 98.38 69 VAL A CA 1
ATOM 521 C C . VAL A 1 69 ? -3.721 -3.363 -8.990 1.00 98.38 69 VAL A C 1
ATOM 523 O O . VAL A 1 69 ? -4.601 -3.071 -8.184 1.00 98.38 69 VAL A O 1
ATOM 526 N N . VAL A 1 70 ? -2.431 -3.083 -8.768 1.00 98.44 70 VAL A N 1
ATOM 527 C CA . VAL A 1 70 ? -1.968 -2.449 -7.519 1.00 98.44 70 VAL A CA 1
ATOM 528 C C . VAL A 1 70 ? -2.628 -1.085 -7.324 1.00 98.44 70 VAL A C 1
ATOM 530 O O . VAL A 1 70 ? -3.185 -0.833 -6.261 1.00 98.44 70 VAL A O 1
ATOM 533 N N . GLY A 1 71 ? -2.643 -0.238 -8.356 1.00 98.44 71 GLY A N 1
ATOM 534 C CA . GLY A 1 71 ? -3.259 1.086 -8.287 1.00 98.44 71 GLY A CA 1
ATOM 535 C C . GLY A 1 71 ? -4.759 1.036 -7.988 1.00 98.44 71 GLY A C 1
ATOM 536 O O . GLY A 1 71 ? -5.246 1.832 -7.191 1.00 98.44 71 GLY A O 1
ATOM 537 N N . SER A 1 72 ? -5.487 0.068 -8.553 1.00 98.62 72 SER A N 1
ATOM 538 C CA . SER A 1 72 ? -6.918 -0.131 -8.267 1.00 98.62 72 SER A CA 1
ATOM 539 C C . SER A 1 72 ? -7.150 -0.594 -6.834 1.00 98.62 72 SER A C 1
ATOM 541 O O . SER A 1 72 ? -8.033 -0.077 -6.151 1.00 98.62 72 SER A O 1
ATOM 543 N N . LEU A 1 73 ? -6.334 -1.535 -6.352 1.00 98.56 73 LEU A N 1
ATOM 544 C CA . LEU A 1 73 ? -6.416 -2.014 -4.976 1.00 98.56 73 LEU A CA 1
ATOM 545 C C . LEU A 1 73 ? -6.113 -0.897 -3.972 1.00 98.56 73 LEU A C 1
ATOM 547 O O . LEU A 1 73 ? -6.838 -0.779 -2.987 1.00 98.56 73 LEU A O 1
ATOM 551 N N . GLU A 1 74 ? -5.104 -0.059 -4.228 1.00 98.62 74 GLU A N 1
ATOM 552 C CA . GLU A 1 74 ? -4.785 1.113 -3.401 1.00 98.62 74 GLU A CA 1
ATOM 553 C C . GLU A 1 74 ? -5.914 2.150 -3.422 1.00 98.62 74 GLU A C 1
ATOM 555 O O . GLU A 1 74 ? -6.340 2.619 -2.365 1.00 98.62 74 GLU A O 1
ATOM 560 N N . LEU A 1 75 ? -6.438 2.468 -4.611 1.00 98.44 75 LEU A N 1
ATOM 561 C CA . LEU A 1 75 ? -7.473 3.484 -4.788 1.00 98.44 75 LEU A CA 1
ATOM 562 C C . LEU A 1 75 ? -8.809 3.092 -4.147 1.00 98.44 75 LEU A C 1
ATOM 564 O O . LEU A 1 75 ? -9.524 3.962 -3.662 1.00 98.44 75 LEU A O 1
ATOM 568 N N . ILE A 1 76 ? -9.148 1.800 -4.128 1.00 98.38 76 ILE A N 1
ATOM 569 C CA . ILE A 1 76 ? -10.369 1.297 -3.482 1.00 98.38 76 ILE A CA 1
ATOM 570 C C . ILE A 1 76 ? -10.137 1.100 -1.980 1.00 98.38 76 ILE A C 1
ATOM 572 O O . ILE A 1 76 ? -10.944 1.536 -1.157 1.00 98.38 76 ILE A O 1
ATOM 576 N N . SER A 1 77 ? -9.030 0.456 -1.600 1.00 98.38 77 SER A N 1
ATOM 577 C CA . SER A 1 77 ? -8.784 0.085 -0.201 1.00 98.38 77 SER A CA 1
ATOM 578 C C . SER A 1 77 ? -8.408 1.281 0.670 1.00 98.38 77 SER A C 1
ATOM 580 O O . SER A 1 77 ? -8.769 1.290 1.844 1.00 98.38 77 SER A O 1
ATOM 582 N N . GLY A 1 78 ? -7.738 2.301 0.122 1.00 98.25 78 GLY A N 1
ATOM 583 C CA . GLY A 1 78 ? -7.380 3.526 0.846 1.00 98.25 78 GLY A CA 1
ATOM 584 C C . GLY A 1 78 ? -8.603 4.250 1.431 1.00 98.25 78 GLY A C 1
ATOM 585 O O . GLY A 1 78 ? -8.699 4.407 2.645 1.00 98.25 78 GLY A O 1
ATOM 586 N N . PRO A 1 79 ? -9.604 4.626 0.622 1.00 97.94 79 PRO A N 1
ATOM 587 C CA . PRO A 1 79 ? -10.887 5.111 1.130 1.00 97.94 79 PRO A CA 1
ATOM 588 C C . PRO A 1 79 ? -11.666 4.031 1.899 1.00 97.94 79 PRO A C 1
ATOM 590 O O . PRO A 1 79 ? -12.325 4.331 2.898 1.00 97.94 79 PRO A O 1
ATOM 593 N N . GLY A 1 80 ? -11.564 2.765 1.479 1.00 97.62 80 GLY A N 1
ATOM 594 C CA . GLY A 1 80 ? -12.252 1.631 2.100 1.00 97.62 80 GLY A CA 1
ATOM 595 C C . GLY A 1 80 ? -11.937 1.449 3.588 1.00 97.62 80 GLY A C 1
ATOM 596 O O . GLY A 1 80 ? -12.852 1.225 4.382 1.00 97.62 80 GLY A O 1
ATOM 597 N N . ILE A 1 81 ? -10.682 1.653 4.020 1.00 96.38 81 ILE A N 1
ATOM 598 C CA . ILE A 1 81 ? -10.323 1.576 5.449 1.00 96.38 81 ILE A CA 1
ATOM 599 C C . ILE A 1 81 ? -10.986 2.664 6.314 1.00 96.38 81 ILE A C 1
ATOM 601 O O . ILE A 1 81 ? -10.982 2.533 7.540 1.00 96.38 81 ILE A O 1
ATOM 605 N N . ILE A 1 82 ? -11.572 3.703 5.709 1.00 94.62 82 ILE A N 1
ATOM 606 C CA . ILE A 1 82 ? -12.262 4.811 6.386 1.00 94.62 82 ILE A CA 1
ATOM 607 C C . ILE A 1 82 ? -13.782 4.627 6.303 1.00 94.62 82 ILE A C 1
ATOM 609 O O . ILE A 1 82 ? -14.479 4.722 7.317 1.00 94.62 82 ILE A O 1
ATOM 613 N N . LEU A 1 83 ? -14.285 4.345 5.099 1.00 94.94 83 LEU A N 1
ATOM 614 C CA . LEU A 1 83 ? -15.706 4.453 4.764 1.00 94.94 83 LEU A CA 1
ATOM 615 C C . LEU A 1 83 ? -16.488 3.148 4.940 1.00 94.94 83 LEU A C 1
ATOM 617 O O . LEU A 1 83 ? -17.697 3.195 5.147 1.00 94.94 83 LEU A O 1
ATOM 621 N N . PHE A 1 84 ? -15.835 1.987 4.864 1.00 95.12 84 PHE A N 1
ATOM 622 C CA . PHE A 1 84 ? -16.548 0.709 4.891 1.00 95.12 84 PHE A CA 1
ATOM 623 C C . PHE A 1 84 ? -16.979 0.264 6.308 1.00 95.12 84 PHE A C 1
ATOM 625 O O . PHE A 1 84 ? -16.498 0.804 7.314 1.00 95.12 84 PHE A O 1
ATOM 632 N N . PRO A 1 85 ? -17.887 -0.729 6.412 1.00 90.81 85 PRO A N 1
ATOM 633 C CA . PRO A 1 85 ? -18.168 -1.464 7.652 1.00 90.81 85 PRO A CA 1
ATOM 634 C C . PRO A 1 85 ? -16.923 -2.150 8.247 1.00 90.81 85 PRO A C 1
ATOM 636 O O . PRO A 1 85 ? -15.916 -2.305 7.553 1.00 90.81 85 PRO A O 1
ATOM 639 N N . SER A 1 86 ? -16.973 -2.555 9.525 1.00 86.94 86 SER A N 1
ATOM 640 C CA . SER A 1 86 ? -15.788 -2.999 10.295 1.00 86.94 86 SER A CA 1
ATOM 641 C C . SER A 1 86 ? -15.038 -4.174 9.652 1.00 86.94 86 SER A C 1
ATOM 643 O O . SER A 1 86 ? -13.808 -4.179 9.542 1.00 86.94 86 SER A O 1
ATOM 645 N N . GLU A 1 87 ? -15.780 -5.147 9.139 1.00 89.62 87 GLU A N 1
ATOM 646 C CA . GLU A 1 87 ? -15.247 -6.356 8.519 1.00 89.62 87 GLU A CA 1
ATOM 647 C C . GLU A 1 87 ? -14.514 -6.005 7.218 1.00 89.62 87 GLU A C 1
ATOM 649 O O . GLU A 1 87 ? -13.361 -6.385 7.009 1.00 89.62 87 GLU A O 1
ATOM 654 N N . LEU A 1 88 ? -15.144 -5.186 6.371 1.00 94.81 88 LEU A N 1
ATOM 655 C CA . LEU A 1 88 ? -14.570 -4.738 5.101 1.00 94.81 88 LEU A CA 1
ATOM 656 C C . LEU A 1 88 ? -13.386 -3.785 5.300 1.00 94.81 88 LEU A C 1
ATOM 658 O O . LEU A 1 88 ? -12.406 -3.855 4.560 1.00 94.81 88 LEU A O 1
ATOM 662 N N . LYS A 1 89 ? -13.412 -2.954 6.345 1.00 95.00 89 LYS A N 1
ATOM 663 C CA . LYS A 1 89 ? -12.268 -2.140 6.776 1.00 95.00 89 LYS A CA 1
ATOM 664 C C . LYS A 1 89 ? -11.043 -2.989 7.090 1.00 95.00 89 LYS A C 1
ATOM 666 O O . LYS A 1 89 ? -9.921 -2.587 6.777 1.00 95.00 89 LYS A O 1
ATOM 671 N N . THR A 1 90 ? -11.255 -4.143 7.714 1.00 94.44 90 THR A N 1
ATOM 6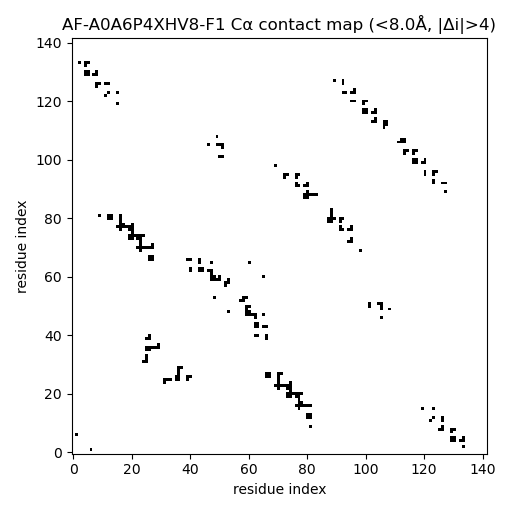72 C CA . THR A 1 90 ? -10.191 -5.097 8.039 1.00 94.44 90 THR A CA 1
ATOM 673 C C . THR A 1 90 ? -9.631 -5.747 6.776 1.00 94.44 90 THR A C 1
ATOM 675 O O . THR A 1 90 ? -8.412 -5.834 6.630 1.00 94.44 90 THR A O 1
ATOM 678 N N . VAL A 1 91 ? -10.496 -6.104 5.820 1.00 96.81 91 VAL A N 1
ATOM 679 C CA . VAL A 1 91 ? -10.080 -6.621 4.505 1.00 96.81 91 VAL A CA 1
ATOM 680 C C . VAL A 1 91 ? -9.253 -5.586 3.736 1.00 96.81 91 VAL A C 1
ATOM 682 O O . VAL A 1 91 ? -8.142 -5.897 3.312 1.00 96.81 91 VAL A O 1
ATOM 685 N N . CYS A 1 92 ? -9.726 -4.340 3.617 1.00 98.06 92 CYS A N 1
ATOM 686 C CA . CYS A 1 92 ? -8.981 -3.262 2.956 1.00 98.06 92 CYS A CA 1
ATOM 687 C C . CYS A 1 92 ? -7.615 -3.015 3.611 1.00 98.06 92 CYS A C 1
ATOM 689 O O . CYS A 1 92 ? -6.616 -2.846 2.914 1.00 98.06 92 CYS A O 1
ATOM 691 N N . ASN A 1 93 ? -7.547 -3.049 4.946 1.00 97.88 93 ASN A N 1
ATOM 692 C CA . ASN A 1 93 ? -6.286 -2.906 5.669 1.00 97.88 93 ASN A CA 1
ATOM 693 C C . ASN A 1 93 ? -5.318 -4.058 5.354 1.00 97.88 93 ASN A C 1
ATOM 695 O O . ASN A 1 93 ? -4.132 -3.820 5.142 1.00 97.88 93 ASN A O 1
ATOM 699 N N . GLY A 1 94 ? -5.824 -5.293 5.286 1.00 97.94 94 GLY A N 1
ATOM 700 C CA . GLY A 1 94 ? -5.040 -6.469 4.907 1.00 97.94 94 GLY A CA 1
ATOM 701 C C . GLY A 1 94 ? -4.503 -6.396 3.475 1.00 97.94 94 GLY A C 1
ATOM 702 O O . GLY A 1 94 ? -3.327 -6.673 3.255 1.00 97.94 94 GLY A O 1
ATOM 703 N N . ILE A 1 95 ? -5.324 -5.955 2.515 1.00 98.38 95 ILE A N 1
ATOM 704 C CA . ILE A 1 95 ? -4.904 -5.759 1.117 1.00 98.38 95 ILE A CA 1
ATOM 705 C C . ILE A 1 95 ? -3.742 -4.763 1.042 1.00 98.38 95 ILE A C 1
ATOM 707 O O . ILE A 1 95 ? -2.696 -5.078 0.475 1.00 98.38 95 ILE A O 1
ATOM 711 N N . LEU A 1 96 ? -3.895 -3.582 1.651 1.00 98.50 96 LEU A N 1
ATOM 712 C CA . LEU A 1 96 ? -2.844 -2.561 1.668 1.00 98.50 96 LEU A CA 1
ATOM 713 C C . LEU A 1 96 ? -1.572 -3.066 2.361 1.00 98.50 96 LEU A C 1
ATOM 715 O O . LEU A 1 96 ? -0.468 -2.782 1.901 1.00 98.50 96 LEU A O 1
ATOM 719 N N . PHE A 1 97 ? -1.715 -3.854 3.430 1.00 98.56 97 PHE A N 1
ATOM 720 C CA . PHE A 1 97 ? -0.581 -4.438 4.142 1.00 98.56 97 PHE A CA 1
ATOM 721 C C . PHE A 1 97 ? 0.215 -5.396 3.247 1.00 98.56 97 PHE A C 1
ATOM 723 O O . PHE A 1 97 ? 1.434 -5.268 3.148 1.00 98.56 97 PHE A O 1
ATOM 730 N N . VAL A 1 98 ? -0.463 -6.295 2.524 1.00 98.19 98 VAL A N 1
ATOM 731 C CA . VAL A 1 98 ? 0.184 -7.214 1.570 1.00 98.19 98 VAL A CA 1
ATOM 732 C C . VAL A 1 98 ? 0.901 -6.446 0.456 1.00 98.19 98 VAL A C 1
ATOM 734 O O . VAL A 1 98 ? 2.032 -6.791 0.109 1.00 98.19 98 VAL A O 1
ATOM 737 N N . ILE A 1 99 ? 0.294 -5.371 -0.062 1.00 98.12 99 ILE A N 1
ATOM 738 C CA . ILE A 1 99 ? 0.936 -4.499 -1.059 1.00 98.12 99 ILE A CA 1
ATOM 739 C C . ILE A 1 99 ? 2.215 -3.872 -0.483 1.00 98.12 99 ILE A C 1
ATOM 741 O O . ILE A 1 99 ? 3.242 -3.870 -1.160 1.00 98.12 99 ILE A O 1
ATOM 745 N N . MET A 1 100 ? 2.197 -3.396 0.766 1.00 98.38 100 MET A N 1
ATOM 746 C CA . MET A 1 100 ? 3.388 -2.837 1.420 1.00 98.38 100 MET A CA 1
ATOM 747 C C . MET A 1 100 ? 4.484 -3.873 1.670 1.00 98.38 100 MET A C 1
ATOM 749 O O . MET A 1 100 ? 5.660 -3.553 1.491 1.00 98.38 100 MET A O 1
ATOM 753 N N . CYS A 1 101 ? 4.139 -5.120 2.001 1.00 97.69 101 CYS A N 1
ATOM 754 C CA . CYS A 1 101 ? 5.116 -6.209 2.066 1.00 97.69 101 CYS A CA 1
ATOM 755 C C . CYS A 1 101 ? 5.779 -6.448 0.701 1.00 97.69 101 CYS A C 1
ATOM 757 O O . CYS A 1 101 ? 7.006 -6.504 0.616 1.00 97.69 101 CYS A O 1
ATOM 759 N N . GLY A 1 102 ? 4.982 -6.526 -0.371 1.00 96.62 102 GLY A N 1
ATOM 760 C CA . GLY A 1 102 ? 5.492 -6.699 -1.733 1.00 96.62 102 GLY A CA 1
ATOM 761 C C . GLY A 1 102 ? 6.364 -5.528 -2.195 1.00 96.62 102 GLY A C 1
ATOM 762 O O . GLY A 1 102 ? 7.436 -5.742 -2.762 1.00 96.62 102 GLY A O 1
ATOM 763 N N . ALA A 1 103 ? 5.954 -4.293 -1.894 1.00 97.00 103 ALA A N 1
ATOM 764 C CA . ALA A 1 103 ? 6.740 -3.094 -2.171 1.00 97.00 103 ALA A CA 1
ATOM 765 C C . ALA A 1 103 ? 8.069 -3.107 -1.403 1.00 97.00 103 ALA A C 1
ATOM 767 O O . ALA A 1 103 ? 9.121 -2.898 -2.000 1.00 97.00 103 ALA A O 1
ATOM 768 N N . THR A 1 104 ? 8.043 -3.424 -0.105 1.00 97.88 104 THR A N 1
ATOM 769 C CA . THR A 1 104 ? 9.253 -3.514 0.730 1.00 97.88 104 THR A CA 1
ATOM 770 C C . THR A 1 104 ? 10.238 -4.539 0.169 1.00 97.88 104 THR A C 1
ATOM 772 O O . THR A 1 104 ? 11.414 -4.221 0.014 1.00 97.88 104 THR A O 1
ATOM 775 N N . TYR A 1 105 ? 9.761 -5.733 -0.200 1.00 96.56 105 TYR A N 1
ATOM 776 C CA . TYR A 1 105 ? 10.584 -6.755 -0.855 1.00 96.56 105 TYR A CA 1
ATOM 777 C C . TYR A 1 105 ? 11.192 -6.241 -2.165 1.00 96.56 105 TYR A C 1
ATOM 779 O O . TYR A 1 105 ? 12.393 -6.363 -2.379 1.00 96.56 105 TYR A O 1
ATOM 787 N N . THR A 1 106 ? 10.372 -5.628 -3.022 1.00 96.12 106 THR A N 1
ATOM 788 C CA . THR A 1 106 ? 10.806 -5.142 -4.340 1.00 96.12 106 THR A CA 1
ATOM 789 C C . THR A 1 106 ? 11.908 -4.089 -4.199 1.00 96.12 106 THR A C 1
ATOM 791 O O . THR A 1 106 ? 12.954 -4.207 -4.831 1.00 96.12 106 THR A O 1
ATOM 794 N N . HIS A 1 107 ? 11.715 -3.098 -3.322 1.00 96.38 107 HIS A N 1
ATOM 795 C CA . HIS A 1 107 ? 12.730 -2.081 -3.044 1.00 96.38 107 HIS A CA 1
ATOM 796 C C . HIS A 1 107 ? 14.003 -2.690 -2.438 1.00 96.38 107 HIS A C 1
ATOM 798 O O . HIS A 1 107 ? 15.100 -2.318 -2.841 1.00 96.38 107 HIS A O 1
ATOM 804 N N . PHE A 1 108 ? 13.873 -3.661 -1.527 1.00 96.56 108 PHE A N 1
ATOM 805 C CA . PHE A 1 108 ? 15.018 -4.365 -0.947 1.00 96.56 108 PHE A CA 1
ATOM 806 C C . PHE A 1 108 ? 15.850 -5.102 -2.009 1.00 96.56 108 PHE A C 1
ATOM 808 O O . PHE A 1 108 ? 17.069 -4.952 -2.035 1.00 96.56 108 PHE A O 1
ATOM 815 N N . VAL A 1 109 ? 15.204 -5.843 -2.916 1.00 96.00 109 VAL A N 1
ATOM 816 C CA . VAL A 1 109 ? 15.879 -6.570 -4.009 1.00 96.00 109 VAL A CA 1
ATOM 817 C C . VAL A 1 109 ? 16.581 -5.618 -4.980 1.00 96.00 109 VAL A C 1
ATOM 819 O O . VAL A 1 109 ? 17.663 -5.934 -5.468 1.00 96.00 109 VAL A O 1
ATOM 822 N N . LEU A 1 110 ? 16.002 -4.443 -5.236 1.00 95.62 110 LEU A N 1
ATOM 823 C CA . LEU A 1 110 ? 16.608 -3.419 -6.094 1.00 95.62 110 LEU A CA 1
ATOM 824 C C . LEU A 1 110 ? 17.697 -2.586 -5.398 1.00 95.62 110 LEU A C 1
ATOM 826 O O . LEU A 1 110 ? 18.323 -1.754 -6.050 1.00 95.62 110 LEU A O 1
ATOM 830 N N . GLY A 1 111 ? 17.924 -2.776 -4.093 1.00 96.00 111 GLY A N 1
ATOM 831 C CA . GLY A 1 111 ? 18.827 -1.924 -3.313 1.00 96.00 111 GLY A CA 1
ATOM 832 C C . GLY A 1 111 ? 18.328 -0.480 -3.165 1.00 96.00 111 GLY A C 1
ATOM 833 O O . GLY A 1 111 ? 19.114 0.424 -2.888 1.00 96.00 111 GLY A O 1
ATOM 834 N N . GLU A 1 112 ? 17.028 -0.250 -3.360 1.00 94.25 112 GLU A N 1
ATOM 835 C CA . GLU A 1 112 ? 16.384 1.052 -3.210 1.00 94.25 112 GLU A CA 1
ATOM 836 C C . GLU A 1 112 ? 15.945 1.303 -1.753 1.00 94.25 112 GLU A C 1
ATOM 838 O O . GLU A 1 112 ? 15.708 0.360 -0.987 1.00 94.25 112 GLU A O 1
ATOM 843 N N . PRO A 1 113 ? 15.755 2.571 -1.341 1.00 95.94 113 PRO A N 1
ATOM 844 C CA . PRO A 1 113 ? 15.203 2.884 -0.027 1.00 95.94 113 PRO A CA 1
ATOM 845 C C . PRO A 1 113 ? 13.802 2.284 0.175 1.00 95.94 113 PRO A C 1
ATOM 847 O O . PRO A 1 113 ? 12.837 2.682 -0.473 1.00 95.94 113 PRO A O 1
ATOM 850 N N . PHE A 1 114 ? 13.669 1.377 1.142 1.00 95.44 114 PHE A N 1
ATOM 851 C CA . PHE A 1 114 ? 12.410 0.688 1.467 1.00 95.44 114 PHE A CA 1
ATOM 852 C C . PHE A 1 114 ? 11.739 1.203 2.753 1.00 95.44 114 PHE A C 1
ATOM 854 O O . PHE A 1 114 ? 10.761 0.625 3.225 1.00 95.44 114 PHE A O 1
ATOM 861 N N . VAL A 1 115 ? 12.238 2.299 3.338 1.00 96.88 115 VAL A N 1
ATOM 862 C CA . VA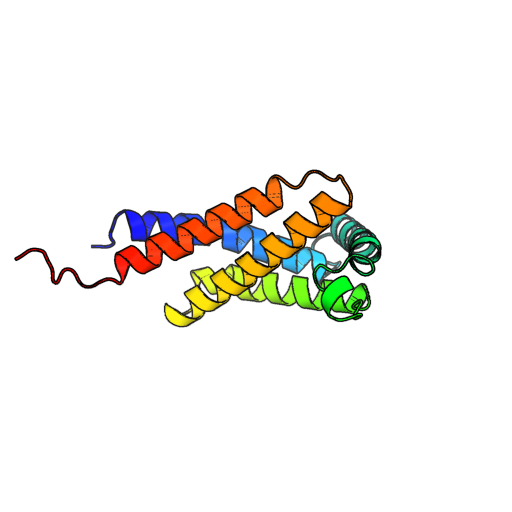L A 1 115 ? 11.727 2.842 4.612 1.00 96.88 115 VAL A CA 1
ATOM 863 C C . VAL A 1 115 ? 10.254 3.236 4.503 1.00 96.88 115 VAL A C 1
ATOM 865 O O . VAL A 1 115 ? 9.472 2.914 5.389 1.00 96.88 115 VAL A O 1
ATOM 868 N N . VAL A 1 116 ? 9.848 3.889 3.411 1.00 96.62 116 VAL A N 1
ATOM 869 C CA . VAL A 1 116 ? 8.457 4.331 3.218 1.00 96.62 116 VAL A CA 1
ATOM 870 C C . VAL A 1 116 ? 7.468 3.157 3.197 1.00 96.62 116 VAL A C 1
ATOM 872 O O . VAL A 1 116 ? 6.557 3.164 4.030 1.00 96.62 116 VAL A O 1
ATOM 875 N N . PRO A 1 117 ? 7.611 2.134 2.325 1.00 97.25 117 PRO A N 1
ATOM 87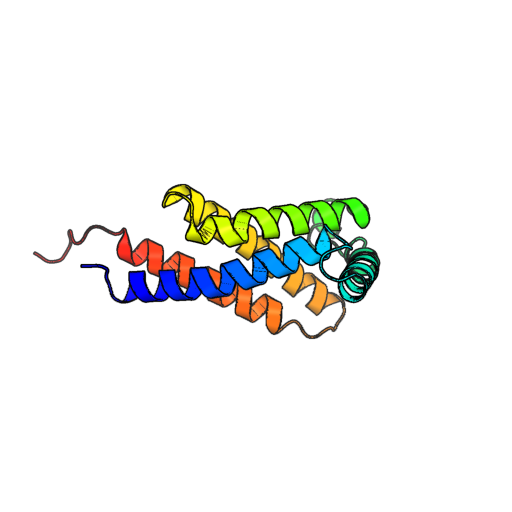6 C CA . PRO A 1 117 ? 6.684 1.004 2.335 1.00 97.25 117 PRO A CA 1
ATOM 877 C C . PRO A 1 117 ? 6.734 0.214 3.650 1.00 97.25 117 PRO A C 1
ATOM 879 O O . PRO A 1 117 ? 5.687 -0.223 4.127 1.00 97.25 117 PRO A O 1
ATOM 882 N N . LEU A 1 118 ? 7.901 0.106 4.297 1.00 98.00 118 LEU A N 1
ATOM 883 C CA . LEU A 1 118 ? 8.026 -0.550 5.601 1.00 98.00 118 LEU A CA 1
ATOM 884 C C . LEU A 1 118 ? 7.241 0.188 6.696 1.00 98.00 118 LEU A C 1
ATOM 886 O O . LEU A 1 118 ? 6.493 -0.436 7.447 1.00 98.00 118 LEU A O 1
ATOM 890 N N . VAL A 1 119 ? 7.387 1.513 6.780 1.00 98.12 119 VAL A N 1
ATOM 891 C CA . VAL A 1 119 ? 6.686 2.345 7.770 1.00 98.12 119 VAL A CA 1
ATOM 892 C C . VAL A 1 119 ? 5.178 2.322 7.528 1.00 98.12 119 VAL A C 1
ATOM 894 O O . VAL A 1 119 ? 4.417 2.132 8.477 1.00 98.12 119 VAL A O 1
ATOM 897 N N . LEU A 1 120 ? 4.726 2.447 6.275 1.00 98.12 120 LEU A N 1
ATOM 898 C CA . LEU A 1 120 ? 3.301 2.334 5.946 1.00 98.12 120 LEU A CA 1
ATOM 899 C C . LEU A 1 120 ? 2.749 0.943 6.288 1.00 98.12 120 LEU A C 1
ATOM 901 O O . LEU A 1 120 ? 1.671 0.843 6.875 1.00 98.12 120 LEU A O 1
ATOM 905 N N . GLY A 1 121 ? 3.505 -0.122 6.003 1.00 98.19 121 GLY A N 1
ATOM 906 C CA . GLY A 1 121 ? 3.169 -1.486 6.413 1.00 98.19 121 GLY A CA 1
ATOM 907 C C . GLY A 1 121 ? 3.046 -1.632 7.933 1.00 98.19 121 GLY A C 1
ATOM 908 O O . GLY A 1 121 ? 2.062 -2.185 8.424 1.00 98.19 121 GLY A O 1
ATOM 909 N N . ALA A 1 122 ? 3.986 -1.071 8.696 1.00 98.25 122 ALA A N 1
ATOM 910 C CA . ALA A 1 122 ? 3.942 -1.085 10.157 1.00 98.25 122 ALA A CA 1
ATOM 911 C C . ALA A 1 122 ? 2.718 -0.335 10.710 1.00 98.25 122 ALA A C 1
ATOM 913 O O . ALA A 1 122 ? 2.035 -0.848 11.596 1.00 98.25 122 ALA A O 1
ATOM 914 N N . ILE A 1 123 ? 2.381 0.836 10.152 1.00 98.12 123 ILE A N 1
ATOM 915 C CA . ILE A 1 123 ? 1.188 1.598 10.554 1.00 98.12 123 ILE A CA 1
ATOM 916 C C . ILE A 1 123 ? -0.091 0.798 10.273 1.00 98.12 123 ILE A C 1
ATOM 918 O O . ILE A 1 123 ? -0.967 0.737 11.135 1.00 98.12 123 ILE A O 1
ATOM 922 N N . LEU A 1 124 ? -0.197 0.141 9.114 1.00 98.12 124 LEU A N 1
ATOM 923 C CA . LEU A 1 124 ? -1.329 -0.740 8.792 1.00 98.12 124 LEU A CA 1
ATOM 924 C C . LEU A 1 124 ? -1.428 -1.930 9.761 1.00 98.12 124 LEU A C 1
ATOM 926 O O . LEU A 1 124 ? -2.531 -2.312 10.161 1.00 98.12 124 LEU A O 1
ATOM 930 N N . GLY A 1 125 ? -0.291 -2.484 10.193 1.00 97.25 125 GLY A N 1
ATOM 931 C CA . GLY A 1 125 ? -0.235 -3.495 11.254 1.00 97.25 125 GLY A CA 1
ATOM 932 C C . GLY A 1 125 ? -0.747 -2.964 12.599 1.00 97.25 125 GLY A C 1
ATOM 933 O O . GLY A 1 125 ? -1.565 -3.611 13.256 1.00 97.25 125 GLY A O 1
ATOM 934 N N . CYS A 1 126 ? -0.346 -1.747 12.978 1.00 96.56 126 CYS A N 1
ATOM 935 C CA . CYS A 1 126 ? -0.844 -1.075 14.179 1.00 96.56 126 CYS A CA 1
ATOM 936 C C . CYS A 1 126 ? -2.356 -0.818 14.111 1.00 96.56 126 CYS A C 1
ATOM 938 O O . CYS A 1 126 ? -3.062 -1.105 15.076 1.00 96.56 126 CYS A O 1
ATOM 940 N N . ILE A 1 127 ? -2.873 -0.327 12.977 1.00 95.50 127 ILE A N 1
ATOM 941 C CA . ILE A 1 127 ? -4.316 -0.112 12.769 1.00 95.50 127 ILE A CA 1
ATOM 942 C C . ILE A 1 127 ? -5.081 -1.423 12.974 1.00 95.50 127 ILE A C 1
ATOM 944 O O . IL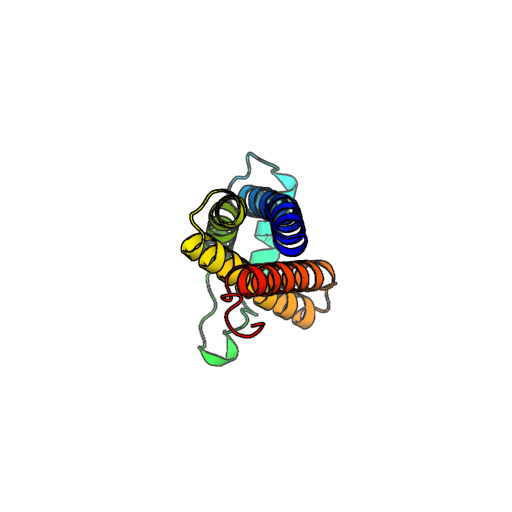E A 1 127 ? -6.080 -1.445 13.695 1.00 95.50 127 ILE A O 1
ATOM 948 N N . TYR A 1 128 ? -4.600 -2.517 12.378 1.00 95.00 128 TYR A N 1
ATOM 949 C CA . TYR A 1 128 ? -5.210 -3.837 12.524 1.00 95.00 128 TYR A CA 1
ATOM 950 C C . TYR A 1 128 ? -5.271 -4.286 13.988 1.00 95.00 128 TYR A C 1
ATOM 952 O O . TYR A 1 128 ? -6.323 -4.704 14.477 1.00 95.00 128 TYR A O 1
ATOM 960 N N . PHE A 1 129 ? -4.153 -4.161 14.706 1.00 94.12 129 PHE A N 1
ATOM 961 C CA . PHE A 1 129 ? -4.059 -4.578 16.100 1.00 94.12 129 PHE A CA 1
ATOM 962 C C . PHE A 1 129 ? -4.946 -3.731 17.024 1.00 94.12 129 PHE A C 1
ATOM 964 O O . PHE A 1 129 ? -5.698 -4.280 17.829 1.00 94.12 129 PHE A O 1
ATOM 971 N N . LEU A 1 130 ? -4.925 -2.404 16.866 1.00 92.31 130 LEU A N 1
ATOM 972 C CA . LEU A 1 130 ? -5.741 -1.482 17.662 1.00 92.31 130 LEU A CA 1
ATOM 973 C C . LEU A 1 130 ? -7.245 -1.706 17.454 1.00 92.31 130 LEU A C 1
ATOM 975 O O . LEU A 1 130 ? -8.016 -1.610 18.409 1.00 92.31 130 LEU A O 1
ATOM 979 N N . ARG A 1 131 ? -7.670 -2.043 16.229 1.00 88.88 131 ARG A N 1
ATOM 980 C CA . ARG A 1 131 ? -9.071 -2.394 15.942 1.00 88.88 131 ARG A CA 1
ATOM 981 C C . ARG A 1 131 ? -9.481 -3.687 16.643 1.00 88.88 131 ARG A C 1
ATOM 983 O O . ARG A 1 131 ? -10.498 -3.691 17.327 1.00 88.88 131 ARG A O 1
ATOM 990 N N . ARG A 1 132 ? -8.643 -4.730 16.594 1.00 86.06 132 ARG A N 1
ATOM 991 C CA . ARG A 1 132 ? -8.912 -5.991 17.311 1.00 86.06 132 ARG A CA 1
ATOM 992 C C . ARG A 1 132 ? -9.000 -5.823 18.825 1.00 86.06 132 ARG A C 1
ATOM 994 O O . ARG A 1 132 ? -9.834 -6.459 19.460 1.00 86.06 132 ARG A O 1
ATOM 1001 N N . GLN A 1 133 ? -8.169 -4.964 19.414 1.00 84.12 133 GLN A N 1
ATOM 1002 C CA . GLN A 1 133 ? -8.258 -4.664 20.846 1.00 84.12 133 GLN A CA 1
ATOM 1003 C C . GLN A 1 133 ? -9.568 -3.961 21.229 1.00 84.12 133 GLN A C 1
ATOM 1005 O O . GLN A 1 133 ? -10.044 -4.135 22.347 1.00 84.12 133 GLN A O 1
ATOM 1010 N N . GLY A 1 134 ? -10.147 -3.170 20.322 1.00 70.38 134 GLY A N 1
ATOM 1011 C CA . GLY A 1 134 ? -11.441 -2.519 20.531 1.00 70.38 134 GLY A CA 1
ATOM 1012 C C . GLY A 1 134 ? -12.646 -3.458 20.406 1.00 70.38 134 GLY A C 1
ATOM 1013 O O . GLY A 1 134 ? -13.685 -3.163 20.990 1.00 70.38 134 GLY A O 1
ATOM 1014 N N . GLU A 1 135 ? -12.504 -4.565 19.669 1.00 66.88 135 GLU A N 1
ATOM 1015 C CA . GLU A 1 135 ? -13.568 -5.547 19.401 1.00 66.88 135 GLU A CA 1
ATOM 1016 C C . GLU A 1 135 ? -13.614 -6.706 20.414 1.00 66.88 135 GLU A C 1
ATOM 1018 O O . GLU A 1 135 ? -14.639 -7.376 20.530 1.00 66.88 135 GLU A O 1
ATOM 1023 N N . LEU A 1 136 ? -12.537 -6.953 21.172 1.00 59.03 136 LEU A N 1
ATOM 1024 C CA . LEU A 1 136 ? -12.526 -7.986 22.213 1.00 59.03 136 LEU A CA 1
ATOM 1025 C C . LEU A 1 136 ? -13.523 -7.635 23.342 1.00 59.03 136 LEU A C 1
ATOM 1027 O O . LEU A 1 136 ? -13.431 -6.541 23.912 1.00 59.03 136 LEU A O 1
ATOM 1031 N N . PRO A 1 137 ? -14.452 -8.543 23.715 1.00 52.47 137 PRO A N 1
ATOM 1032 C CA . PRO A 1 137 ? -15.384 -8.299 24.809 1.00 52.47 137 PRO A CA 1
ATOM 1033 C C . PRO A 1 137 ? -14.617 -8.083 26.116 1.00 52.47 137 PRO A C 1
ATOM 1035 O O . PRO A 1 137 ? -13.693 -8.834 26.437 1.00 52.47 137 PRO A O 1
ATOM 1038 N N . LYS A 1 138 ? -15.033 -7.098 26.919 1.00 56.62 138 LYS A N 1
ATOM 1039 C CA . LYS A 1 138 ? -14.534 -6.878 28.289 1.00 56.62 138 LYS A CA 1
ATOM 1040 C C . LYS A 1 138 ? -15.021 -7.964 29.273 1.00 56.62 138 LYS A C 1
ATOM 1042 O O . LYS A 1 138 ? -15.415 -7.648 30.385 1.00 56.62 138 LYS A O 1
ATOM 1047 N N . GLU A 1 139 ? -15.024 -9.237 28.886 1.00 49.25 139 GLU A N 1
ATOM 1048 C CA . GLU A 1 139 ? -15.624 -10.343 29.657 1.00 49.25 139 GLU A CA 1
ATOM 1049 C C . GLU A 1 139 ? -14.616 -11.082 30.560 1.00 49.25 139 GLU A C 1
ATOM 1051 O O . GLU A 1 139 ? -14.818 -12.227 30.938 1.00 49.25 139 GLU A O 1
ATOM 1056 N N . LYS A 1 140 ? -13.486 -10.458 30.915 1.00 45.81 140 LYS A N 1
ATOM 1057 C CA . LYS A 1 140 ? -12.527 -11.042 31.878 1.00 45.81 140 LYS A CA 1
ATOM 1058 C C . LYS A 1 140 ? -12.064 -10.065 32.955 1.00 45.81 140 LYS A C 1
ATOM 1060 O O . LYS A 1 140 ? -10.941 -10.161 33.440 1.00 45.81 140 LYS A O 1
ATOM 1065 N N . ALA A 1 141 ? -12.915 -9.108 33.307 1.00 52.47 141 ALA A N 1
ATOM 1066 C CA . ALA A 1 141 ? -12.667 -8.186 34.409 1.00 52.47 141 ALA A CA 1
ATOM 1067 C C . ALA A 1 141 ? -13.955 -7.949 35.209 1.00 52.47 141 ALA A C 1
ATOM 1069 O O . ALA A 1 141 ? -14.420 -6.817 35.320 1.00 52.47 141 ALA A O 1
ATOM 1070 N N . GLN A 1 142 ? -14.549 -9.027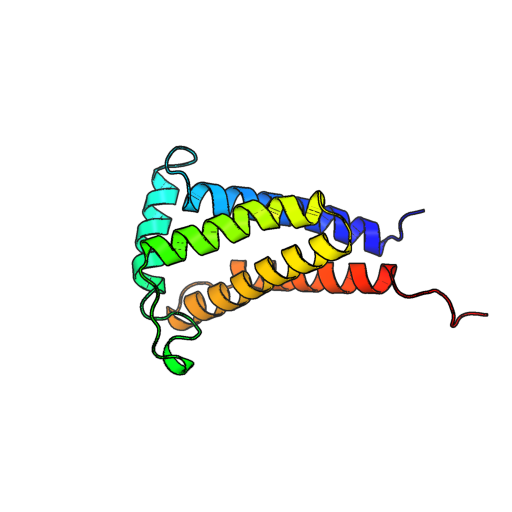 35.722 1.00 38.62 142 GLN A N 1
ATOM 1071 C CA . GLN A 1 142 ? -15.470 -8.979 36.853 1.00 38.62 142 GLN A CA 1
ATOM 1072 C C . GLN A 1 142 ? -15.287 -10.233 37.702 1.00 38.62 142 GLN A C 1
ATOM 1074 O O . GLN A 1 142 ? -15.073 -11.308 37.098 1.00 38.62 142 GLN A O 1
#

Secondary structure (DSSP, 8-state):
---HHHHHHHHHHHHHHHHHHHHHHHHH-TTT-HHHHHHHHHHHHHHTTT-TTHHHH-----HHHHHHHHHHHHHHHHHHHHHS-HHHHHHHHHHHHHHHHHHHHHHHHTT---HHHHHHHHHHH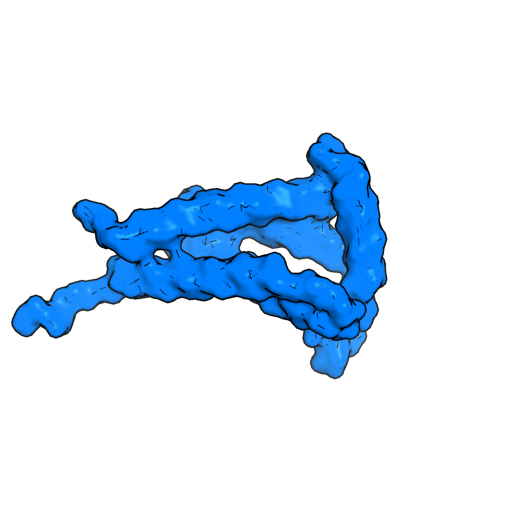HHHHHHHHHHS--TT--

InterPro domains:
  IPR040399 Transmembrane protein 35A/B [PTHR13163] (4-140)